Protein AF-A0A6G2QUS2-F1 (afdb_monomer_lite)

pLDDT: mean 92.23, std 5.83, range [64.75, 98.06]

Structure (mmCIF, N/CA/C/O backbone):
data_AF-A0A6G2QUS2-F1
#
_entry.id   AF-A0A6G2QUS2-F1
#
loop_
_atom_site.group_PDB
_atom_site.id
_atom_site.type_symbol
_atom_site.label_atom_id
_atom_site.label_alt_id
_atom_site.label_comp_id
_atom_site.label_asym_id
_atom_site.label_entity_id
_atom_site.label_seq_id
_atom_site.pdbx_PDB_ins_code
_atom_site.Cartn_x
_atom_site.Cartn_y
_atom_site.Cartn_z
_atom_site.occupancy
_atom_site.B_iso_or_equiv
_atom_site.auth_seq_id
_atom_site.auth_comp_id
_atom_site.auth_asym_id
_atom_site.auth_atom_id
_atom_site.pdbx_PDB_model_num
ATOM 1 N N . ASP A 1 1 ? 7.248 -0.101 -4.315 1.00 74.69 1 ASP A N 1
ATOM 2 C CA . ASP A 1 1 ? 8.028 -0.559 -5.477 1.00 74.69 1 ASP A CA 1
ATOM 3 C C . ASP A 1 1 ? 7.767 0.321 -6.694 1.00 74.69 1 ASP A C 1
ATOM 5 O O . ASP A 1 1 ? 8.703 0.883 -7.245 1.00 74.69 1 ASP A O 1
ATOM 9 N N . ASP A 1 2 ? 6.502 0.563 -7.060 1.00 88.44 2 ASP A N 1
ATOM 10 C CA . ASP A 1 2 ? 6.171 1.611 -8.040 1.00 88.44 2 ASP A CA 1
ATOM 11 C C . ASP A 1 2 ? 6.287 3.039 -7.474 1.00 88.44 2 ASP A C 1
ATOM 13 O O . ASP A 1 2 ? 5.294 3.684 -7.152 1.00 88.44 2 ASP A O 1
ATOM 17 N N . ILE A 1 3 ? 7.520 3.509 -7.308 1.00 90.69 3 ILE A N 1
ATOM 18 C CA . ILE A 1 3 ? 7.853 4.883 -6.910 1.00 90.69 3 ILE A CA 1
ATOM 19 C C . ILE A 1 3 ? 8.213 5.726 -8.137 1.00 90.69 3 ILE A C 1
ATOM 21 O O . ILE A 1 3 ? 8.532 5.183 -9.194 1.00 90.69 3 ILE A O 1
ATOM 25 N N . GLU A 1 4 ? 8.245 7.052 -7.994 1.00 87.69 4 GLU A N 1
ATOM 26 C CA . GLU A 1 4 ? 8.618 7.967 -9.086 1.00 87.69 4 GLU A CA 1
ATOM 27 C C . GLU A 1 4 ? 9.971 7.598 -9.722 1.00 87.69 4 GLU A C 1
ATOM 29 O O . GLU A 1 4 ? 10.119 7.563 -10.945 1.00 87.69 4 GLU A O 1
ATOM 34 N N . PHE A 1 5 ? 10.934 7.188 -8.893 1.00 86.69 5 PHE A N 1
ATOM 35 C CA . PHE A 1 5 ? 12.252 6.760 -9.350 1.00 86.69 5 PHE A CA 1
ATOM 36 C C . PHE A 1 5 ? 12.219 5.530 -10.276 1.00 86.69 5 PHE A C 1
ATOM 38 O O . PHE A 1 5 ? 13.044 5.425 -11.181 1.00 86.69 5 PHE A O 1
ATOM 45 N N . ALA A 1 6 ? 11.247 4.622 -10.119 1.00 88.94 6 ALA A N 1
ATOM 46 C CA . ALA A 1 6 ? 11.118 3.449 -10.988 1.00 88.94 6 ALA A CA 1
ATOM 47 C C . ALA A 1 6 ? 10.828 3.849 -12.445 1.00 88.94 6 ALA A C 1
ATOM 49 O O . ALA A 1 6 ? 11.279 3.181 -13.376 1.00 88.94 6 ALA A O 1
ATOM 50 N N . ALA A 1 7 ? 10.118 4.962 -12.656 1.00 88.00 7 ALA A N 1
ATOM 51 C CA . ALA A 1 7 ? 9.875 5.513 -13.984 1.00 88.00 7 ALA A CA 1
ATOM 52 C C . ALA A 1 7 ? 11.078 6.302 -14.534 1.00 88.00 7 ALA A C 1
ATOM 54 O O . ALA A 1 7 ? 11.283 6.313 -15.746 1.00 88.00 7 ALA A O 1
ATOM 55 N N . ALA A 1 8 ? 11.867 6.931 -13.657 1.00 90.88 8 ALA A N 1
ATOM 56 C CA . ALA A 1 8 ? 12.981 7.809 -14.022 1.00 90.88 8 ALA A CA 1
ATOM 57 C C . ALA A 1 8 ? 14.344 7.099 -14.172 1.00 90.88 8 ALA A C 1
ATOM 59 O O . ALA A 1 8 ? 15.311 7.716 -14.618 1.00 90.88 8 ALA A O 1
ATOM 60 N N . ALA A 1 9 ? 14.447 5.820 -13.805 1.00 89.62 9 ALA A N 1
ATOM 61 C CA . ALA A 1 9 ? 15.676 5.042 -13.944 1.00 89.62 9 ALA A CA 1
ATOM 62 C C . ALA A 1 9 ? 16.180 4.984 -15.404 1.00 89.62 9 ALA A C 1
ATOM 64 O O . ALA A 1 9 ? 15.389 4.987 -16.350 1.00 89.62 9 ALA A O 1
ATOM 65 N N . ALA A 1 10 ? 17.504 4.859 -15.591 1.00 92.62 10 ALA A N 1
ATOM 66 C CA . ALA A 1 10 ? 18.147 4.788 -16.915 1.00 92.62 10 ALA A CA 1
ATOM 67 C C . ALA A 1 10 ? 17.482 3.747 -17.841 1.00 92.62 10 ALA A C 1
ATOM 69 O O . ALA A 1 10 ? 17.218 3.994 -19.023 1.00 92.62 10 ALA A O 1
ATOM 70 N N . VAL A 1 11 ? 17.113 2.603 -17.262 1.00 93.50 11 VAL A N 1
ATOM 71 C CA . VAL A 1 11 ? 16.106 1.700 -17.815 1.00 93.50 11 VAL A CA 1
ATOM 72 C C . VAL A 1 11 ? 14.888 1.756 -16.889 1.00 93.50 11 VAL A C 1
ATOM 74 O O . VAL A 1 11 ? 14.988 1.270 -15.764 1.00 93.50 11 VAL A O 1
ATOM 77 N N . PRO A 1 12 ? 13.746 2.320 -17.330 1.00 94.81 12 PRO A N 1
ATOM 78 C CA . PRO A 1 12 ? 12.528 2.358 -16.535 1.00 94.81 12 PRO A CA 1
ATOM 79 C C . PRO A 1 12 ? 12.117 0.954 -16.094 1.00 94.81 12 PRO A C 1
ATOM 81 O O . PRO A 1 12 ? 11.982 0.046 -16.925 1.00 94.81 12 PRO A O 1
ATOM 84 N N . LEU A 1 13 ? 11.933 0.792 -14.787 1.00 96.81 13 LEU A N 1
ATOM 85 C CA . LEU A 1 13 ? 11.757 -0.497 -14.132 1.00 96.81 13 LEU A CA 1
ATOM 86 C C . LEU A 1 13 ? 10.288 -0.911 -14.123 1.00 96.81 13 LEU A C 1
ATOM 88 O O . LEU A 1 13 ? 9.414 -0.155 -13.695 1.00 96.81 13 LEU A O 1
ATOM 92 N N . THR A 1 14 ? 10.012 -2.128 -14.579 1.00 97.00 14 THR A N 1
ATOM 93 C CA . THR A 1 14 ? 8.744 -2.805 -14.306 1.00 97.00 14 THR A CA 1
ATOM 94 C C . THR A 1 14 ? 8.624 -3.017 -12.804 1.00 97.00 14 THR A C 1
ATOM 96 O O . THR A 1 14 ? 9.555 -3.517 -12.177 1.00 97.00 14 THR A O 1
ATOM 99 N N . SER A 1 15 ? 7.493 -2.630 -12.228 1.00 97.12 15 SER A N 1
ATOM 100 C CA . SER A 1 15 ? 7.283 -2.651 -10.780 1.00 97.12 15 SER A CA 1
ATOM 101 C C . SER A 1 15 ? 5.850 -3.045 -10.436 1.00 97.12 15 SER A C 1
ATOM 103 O O . SER A 1 15 ? 4.956 -3.044 -11.285 1.00 97.12 15 SER A O 1
ATOM 105 N N . VAL A 1 16 ? 5.624 -3.390 -9.170 1.00 96.81 16 VAL A N 1
ATOM 106 C CA . VAL A 1 16 ? 4.288 -3.661 -8.636 1.00 96.81 16 VAL A CA 1
ATOM 107 C C . VAL A 1 16 ? 3.782 -2.421 -7.898 1.00 96.81 16 VAL A C 1
ATOM 109 O O . VAL A 1 16 ? 4.391 -1.956 -6.927 1.00 96.81 16 VAL A O 1
ATOM 112 N N . ARG A 1 17 ? 2.655 -1.874 -8.356 1.00 96.00 17 ARG A N 1
ATOM 113 C CA . ARG A 1 17 ? 1.952 -0.769 -7.707 1.00 96.00 17 ARG A CA 1
ATOM 114 C C . ARG A 1 17 ? 0.993 -1.312 -6.662 1.00 96.00 17 ARG A C 1
ATOM 116 O O . ARG A 1 17 ? 0.163 -2.175 -6.939 1.00 96.00 17 ARG A O 1
ATOM 123 N N . GLN A 1 18 ? 1.105 -0.773 -5.457 1.00 95.62 18 GLN A N 1
ATOM 124 C CA . GLN A 1 18 ? 0.183 -1.049 -4.363 1.00 95.62 18 GLN A CA 1
ATOM 125 C C . GLN A 1 18 ? -0.856 0.078 -4.276 1.00 95.62 18 GLN A C 1
ATOM 127 O O . GLN A 1 18 ? -0.489 1.243 -4.453 1.00 95.62 18 GLN A O 1
ATOM 132 N N . PRO A 1 19 ? -2.128 -0.223 -3.963 1.00 96.44 19 PRO A N 1
ATOM 133 C CA . PRO A 1 19 ? -3.161 0.787 -3.737 1.00 96.44 19 PRO A CA 1
ATOM 134 C C . PRO A 1 19 ? -2.979 1.449 -2.358 1.00 96.44 19 PRO A C 1
ATOM 136 O O . PRO A 1 19 ? -3.774 1.248 -1.444 1.00 96.44 19 PRO A O 1
ATOM 139 N N . ALA A 1 20 ? -1.892 2.209 -2.189 1.00 94.88 20 ALA A N 1
ATOM 140 C CA . ALA A 1 20 ? -1.413 2.689 -0.889 1.00 94.88 20 ALA A CA 1
ATOM 141 C C . ALA A 1 20 ? -2.434 3.559 -0.137 1.00 94.88 20 ALA A C 1
ATOM 143 O O . ALA A 1 20 ? -2.607 3.392 1.067 1.00 94.88 20 ALA A O 1
ATOM 144 N N . VAL A 1 21 ? -3.147 4.443 -0.845 1.00 96.25 21 VAL A N 1
ATOM 145 C CA . VAL A 1 21 ? -4.181 5.303 -0.241 1.00 96.25 21 VAL A CA 1
ATOM 146 C C . VAL A 1 21 ? -5.327 4.461 0.316 1.00 96.25 21 VAL A C 1
ATOM 148 O O . VAL A 1 21 ? -5.693 4.615 1.477 1.00 96.25 21 VAL A O 1
ATOM 151 N N . THR A 1 22 ? -5.851 3.525 -0.479 1.00 96.94 22 THR A N 1
ATOM 152 C CA . THR A 1 22 ? -6.905 2.599 -0.042 1.00 96.94 22 THR A CA 1
ATOM 153 C C . THR A 1 22 ? -6.435 1.728 1.118 1.00 96.94 22 THR A C 1
ATOM 155 O O . THR A 1 22 ? -7.167 1.554 2.083 1.00 96.94 22 THR A O 1
ATOM 158 N N . MET A 1 23 ? -5.201 1.220 1.057 1.00 97.19 23 MET A N 1
ATOM 159 C CA . MET A 1 23 ? -4.614 0.417 2.130 1.00 97.19 23 MET A CA 1
ATOM 160 C C . MET A 1 23 ? -4.546 1.193 3.447 1.00 97.19 23 MET A C 1
ATOM 162 O O . MET A 1 23 ? -4.950 0.666 4.477 1.00 97.19 23 MET A O 1
ATOM 166 N N . GLY A 1 24 ? -4.076 2.442 3.409 1.00 97.25 24 GLY A N 1
ATOM 167 C CA . GLY A 1 24 ? -4.003 3.302 4.587 1.00 97.25 24 GLY A CA 1
ATOM 168 C C . GLY A 1 24 ? -5.379 3.654 5.150 1.00 97.25 24 GLY A C 1
ATOM 169 O O . GLY A 1 24 ? -5.574 3.565 6.358 1.00 97.25 24 GLY A O 1
ATOM 170 N N . ALA A 1 25 ? -6.339 3.992 4.284 1.00 98.06 25 ALA A N 1
ATOM 171 C CA . ALA A 1 25 ? -7.709 4.291 4.697 1.00 98.06 25 ALA A CA 1
ATOM 172 C C . ALA A 1 25 ? -8.360 3.091 5.405 1.00 98.06 25 ALA A C 1
ATOM 174 O O . ALA A 1 25 ? -8.817 3.225 6.535 1.00 98.06 25 ALA A O 1
ATOM 175 N N . MET A 1 26 ? -8.303 1.901 4.798 1.00 96.81 26 MET A N 1
ATOM 176 C CA . MET A 1 26 ? -8.868 0.690 5.403 1.00 96.81 26 MET A CA 1
ATOM 177 C C . MET A 1 26 ? -8.141 0.284 6.689 1.00 96.81 26 MET A C 1
ATOM 179 O O . MET A 1 26 ? -8.772 -0.192 7.624 1.00 96.81 26 MET A O 1
ATOM 183 N N . ALA A 1 27 ? -6.819 0.469 6.762 1.00 96.56 27 ALA A N 1
ATOM 184 C CA . ALA A 1 27 ? -6.068 0.202 7.986 1.00 96.56 27 ALA A CA 1
ATOM 185 C C . ALA A 1 27 ? -6.484 1.143 9.128 1.00 96.56 27 ALA A C 1
ATOM 187 O O . ALA A 1 27 ? -6.621 0.698 10.265 1.00 96.56 27 ALA A O 1
ATOM 188 N N . ALA A 1 28 ? -6.715 2.425 8.829 1.00 96.81 28 ALA A N 1
ATOM 189 C CA . ALA A 1 28 ? -7.204 3.389 9.808 1.00 96.81 28 ALA A CA 1
ATOM 190 C C . ALA A 1 28 ? -8.631 3.059 10.270 1.00 96.81 28 ALA A C 1
ATOM 192 O O . ALA A 1 28 ? -8.896 3.096 11.466 1.00 96.81 28 ALA A O 1
ATOM 193 N N . GLU A 1 29 ? -9.526 2.688 9.350 1.00 95.44 29 GLU A N 1
ATOM 194 C CA . GLU A 1 29 ? -10.883 2.230 9.681 1.00 95.44 29 GLU A CA 1
ATOM 195 C C . GLU A 1 29 ? -10.856 1.012 10.613 1.00 95.44 29 GLU A C 1
ATOM 197 O O . GLU A 1 29 ? -11.497 1.032 11.659 1.00 95.44 29 GLU A O 1
ATOM 202 N N . LEU A 1 30 ? -10.056 -0.010 10.286 1.00 94.75 30 LEU A N 1
ATOM 203 C CA . LEU A 1 30 ? -9.899 -1.203 11.126 1.00 94.75 30 LEU A CA 1
ATOM 204 C C . LEU A 1 30 ? -9.390 -0.864 12.533 1.00 94.75 30 LEU A C 1
ATOM 206 O O . LEU A 1 30 ? -9.895 -1.407 13.512 1.00 94.75 30 LEU A O 1
ATOM 210 N N . LEU A 1 31 ? -8.421 0.049 12.639 1.00 94.25 31 LEU A N 1
ATOM 211 C CA . LEU A 1 31 ? -7.885 0.486 13.928 1.00 94.25 31 LEU A CA 1
ATOM 212 C C . LEU A 1 31 ? -8.932 1.242 14.761 1.00 94.25 31 LEU A C 1
ATOM 214 O O . LEU A 1 31 ? -9.040 1.017 15.963 1.00 94.25 31 LEU A O 1
ATOM 218 N N . LEU A 1 32 ? -9.702 2.137 14.138 1.00 94.19 32 LEU A N 1
ATOM 219 C CA . LEU A 1 32 ? -10.761 2.881 14.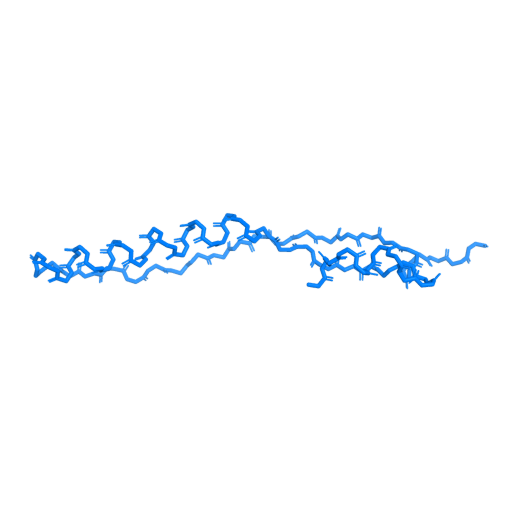825 1.00 94.19 32 LEU A CA 1
ATOM 220 C C . LEU A 1 32 ? -11.870 1.945 15.318 1.00 94.19 32 LEU A C 1
ATOM 222 O O . LEU A 1 32 ? -12.304 2.071 16.461 1.00 94.19 32 LEU A O 1
ATOM 226 N N . GLU A 1 33 ? -12.274 0.971 14.498 1.00 92.56 33 GLU A N 1
ATOM 227 C CA . GLU A 1 33 ? -13.233 -0.062 14.900 1.00 92.56 33 GLU A CA 1
ATOM 228 C C . GLU A 1 33 ? -12.737 -0.870 16.111 1.00 92.56 33 GLU A C 1
ATOM 230 O O . GLU A 1 33 ? -13.527 -1.213 16.993 1.00 92.56 33 GLU A O 1
ATOM 235 N N . GLU A 1 34 ? -11.446 -1.198 16.176 1.00 92.56 34 GLU A N 1
ATOM 236 C CA . GLU A 1 34 ? -10.859 -1.917 17.313 1.00 92.56 34 GLU A CA 1
ATOM 237 C 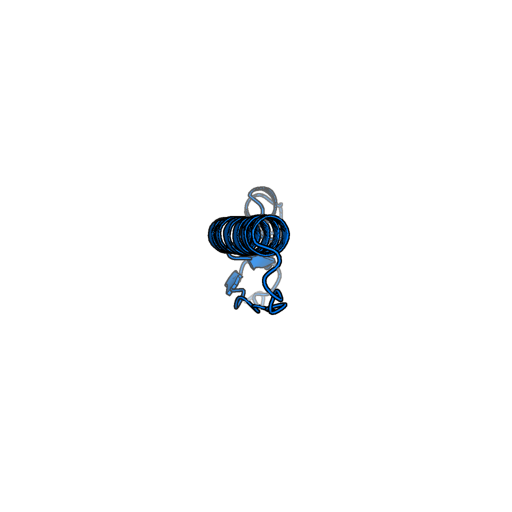C . GLU A 1 34 ? -10.911 -1.077 18.599 1.00 92.56 34 GLU A C 1
ATOM 239 O O . GLU A 1 34 ? -11.426 -1.546 19.617 1.00 92.56 34 GLU A O 1
ATOM 244 N N . ILE A 1 35 ? -10.498 0.193 18.523 1.00 93.56 35 ILE A N 1
ATOM 245 C CA . ILE A 1 35 ? -10.527 1.143 19.649 1.00 93.56 35 ILE A CA 1
ATOM 246 C C . ILE A 1 35 ? -11.960 1.347 20.176 1.00 93.56 35 ILE A C 1
ATOM 248 O O . ILE A 1 35 ? -12.195 1.353 21.388 1.00 93.56 35 ILE A O 1
ATOM 252 N N . GLU A 1 36 ? -12.945 1.503 19.288 1.00 92.19 36 GLU A N 1
ATOM 253 C CA . GLU A 1 36 ? -14.347 1.693 19.681 1.00 92.19 36 GLU A CA 1
ATOM 254 C C . GLU A 1 36 ? -14.935 0.448 20.363 1.00 92.19 36 GLU A C 1
ATOM 256 O O . GLU A 1 36 ? -15.643 0.558 21.373 1.00 92.19 36 GLU A O 1
ATOM 261 N N . ASN A 1 37 ? -14.629 -0.747 19.856 1.00 90.06 37 ASN A N 1
ATOM 26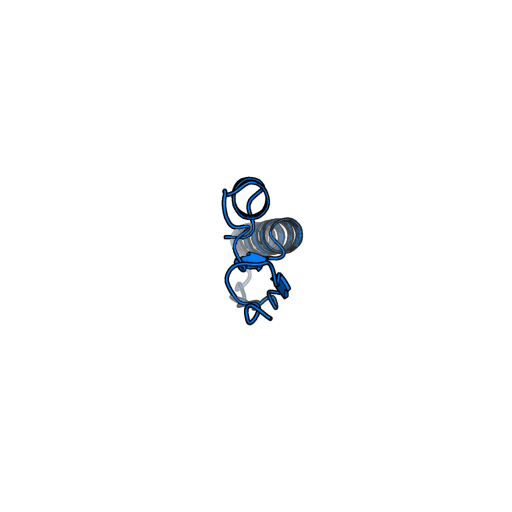2 C CA . ASN A 1 37 ? -15.099 -1.994 20.460 1.00 90.06 37 ASN A CA 1
ATOM 263 C C . ASN A 1 37 ? -14.484 -2.220 21.846 1.00 90.06 37 ASN A C 1
ATOM 265 O O . ASN A 1 37 ? -15.214 -2.564 22.780 1.00 90.06 37 ASN A O 1
ATOM 269 N N . GLU A 1 38 ? -13.189 -1.935 22.007 1.00 88.00 38 GLU A N 1
ATOM 270 C CA . GLU A 1 38 ? -12.517 -1.974 23.308 1.00 88.00 38 GLU A CA 1
ATOM 271 C C . GLU A 1 38 ? -13.185 -1.011 24.304 1.00 88.00 38 GLU A C 1
ATOM 273 O O . GLU A 1 38 ? -13.534 -1.406 25.419 1.00 88.00 38 GLU A O 1
ATOM 278 N N . SER A 1 39 ? -13.480 0.223 23.876 1.00 88.69 39 SER A N 1
ATOM 279 C CA . SER A 1 39 ? -14.121 1.240 24.725 1.00 88.69 39 SER A CA 1
ATOM 280 C C . SER A 1 39 ? -15.535 0.866 25.193 1.00 88.69 39 SER A C 1
ATOM 282 O O . SER A 1 39 ? -15.998 1.339 26.231 1.00 88.69 39 SER A O 1
ATOM 284 N N . THR A 1 40 ? -16.223 -0.001 24.444 1.00 89.50 40 THR A N 1
ATOM 285 C CA . THR A 1 40 ? -17.600 -0.434 24.728 1.00 89.50 40 THR A CA 1
ATOM 286 C C . THR A 1 40 ? -17.683 -1.841 25.32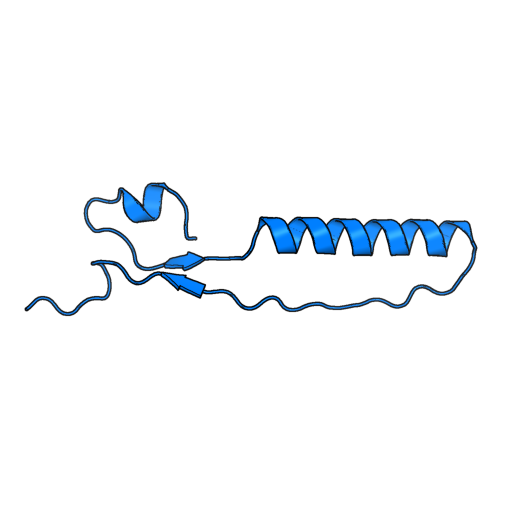3 1.00 89.50 40 THR A C 1
ATOM 288 O O . THR A 1 40 ? -18.788 -2.368 25.469 1.00 89.50 40 THR A O 1
ATOM 291 N N . ALA A 1 41 ? -16.540 -2.443 25.684 1.00 86.44 41 ALA A N 1
ATOM 292 C CA . ALA A 1 41 ? -16.420 -3.826 26.157 1.00 86.44 41 ALA A CA 1
ATOM 293 C C . ALA A 1 41 ? -17.098 -4.853 25.223 1.00 86.44 41 ALA A C 1
ATOM 295 O O . ALA A 1 41 ? -17.580 -5.899 25.668 1.00 86.44 41 ALA A O 1
ATOM 296 N N . LYS A 1 42 ? -17.153 -4.549 23.920 1.00 87.25 42 LYS A N 1
ATOM 297 C CA . LYS A 1 42 ? -17.671 -5.453 22.892 1.00 87.25 42 LYS A CA 1
ATOM 298 C C . LYS A 1 42 ? -16.531 -6.313 22.343 1.00 87.25 42 LYS A C 1
ATOM 300 O O . LYS A 1 42 ? -15.422 -5.812 22.175 1.00 87.25 42 LYS A O 1
ATOM 305 N N . PRO A 1 43 ? -16.782 -7.594 22.025 1.00 83.69 43 PRO A N 1
ATOM 306 C CA . PRO A 1 43 ? -15.789 -8.409 21.344 1.00 83.69 43 PRO A CA 1
ATOM 307 C C . PRO A 1 43 ? -15.486 -7.824 19.959 1.00 83.69 43 PRO A C 1
ATOM 309 O O . PRO A 1 43 ? -16.402 -7.573 19.176 1.00 83.69 43 PRO A O 1
ATOM 312 N N . HIS A 1 44 ? -14.201 -7.615 19.673 1.00 85.62 44 HIS A N 1
ATOM 313 C CA . HIS A 1 44 ? -13.713 -7.194 18.363 1.00 85.62 44 HIS A CA 1
ATOM 314 C C . HIS A 1 44 ? -13.530 -8.410 17.439 1.00 85.62 44 HIS A C 1
ATOM 316 O O . HIS A 1 44 ? -13.022 -9.448 17.867 1.00 85.62 44 HIS A O 1
ATOM 322 N N . ASP A 1 45 ? -13.928 -8.278 16.171 1.00 87.44 45 ASP A N 1
ATOM 323 C CA . ASP A 1 45 ? -13.664 -9.271 15.125 1.00 87.44 45 ASP A CA 1
ATOM 324 C C . ASP A 1 45 ? -12.464 -8.833 14.279 1.00 87.44 45 ASP A C 1
ATOM 326 O O . ASP A 1 45 ? -12.543 -7.862 13.523 1.00 87.44 45 ASP A O 1
ATOM 330 N N . HIS A 1 46 ? -11.346 -9.553 14.397 1.00 86.81 46 HIS A N 1
ATOM 331 C CA . HIS A 1 46 ? -10.135 -9.234 13.647 1.00 86.81 46 HIS A CA 1
ATOM 332 C C . HIS A 1 46 ? -10.299 -9.591 12.172 1.00 86.81 46 HIS A C 1
ATOM 334 O O . HIS A 1 46 ? -10.256 -10.757 11.765 1.00 86.81 46 HIS A O 1
ATOM 340 N N . ARG A 1 47 ? -10.402 -8.558 11.336 1.00 90.50 47 ARG A N 1
ATOM 341 C CA . ARG A 1 47 ? -10.531 -8.718 9.888 1.00 90.50 47 ARG A CA 1
ATOM 342 C C . ARG A 1 47 ? -9.180 -8.621 9.195 1.00 90.50 47 ARG A C 1
ATOM 344 O O . ARG A 1 47 ? -8.368 -7.742 9.466 1.00 90.50 47 ARG A O 1
ATOM 351 N N . ARG A 1 48 ? -8.967 -9.504 8.217 1.00 93.06 48 ARG A N 1
ATOM 352 C CA . ARG A 1 48 ? -7.809 -9.462 7.317 1.00 93.06 48 ARG A CA 1
ATOM 353 C C . ARG A 1 48 ? -8.267 -9.173 5.897 1.00 93.06 48 ARG A C 1
ATOM 355 O O . ARG A 1 48 ? -8.904 -10.011 5.264 1.00 93.06 48 ARG A O 1
ATOM 362 N N . VAL A 1 49 ? -7.893 -8.004 5.389 1.00 94.19 49 VAL A N 1
ATOM 363 C CA . VAL A 1 49 ? -8.213 -7.566 4.027 1.00 94.19 49 VAL A CA 1
ATOM 364 C C . VAL A 1 49 ? -6.983 -7.713 3.136 1.00 94.19 49 VAL A C 1
ATOM 366 O O . VAL A 1 49 ? -5.884 -7.310 3.509 1.00 94.19 49 VAL A O 1
ATOM 369 N N . VAL A 1 50 ? -7.163 -8.285 1.944 1.00 96.31 50 VAL A N 1
ATOM 370 C CA . VAL A 1 50 ? -6.112 -8.387 0.923 1.00 96.31 50 VAL A CA 1
ATOM 371 C C . VAL A 1 50 ? -6.501 -7.521 -0.265 1.00 96.31 50 VAL A C 1
ATOM 373 O O . VAL A 1 50 ? -7.514 -7.768 -0.916 1.00 96.31 50 VAL A O 1
ATOM 376 N N . LEU A 1 51 ? -5.679 -6.515 -0.557 1.00 96.50 51 LEU A N 1
ATOM 377 C CA . LEU A 1 51 ? -5.859 -5.647 -1.715 1.00 96.50 51 LEU A CA 1
ATOM 378 C C . LEU A 1 51 ? -5.048 -6.167 -2.897 1.00 96.50 51 LEU A C 1
ATOM 380 O O . LEU A 1 51 ? -3.895 -6.578 -2.750 1.00 96.50 51 LEU A O 1
ATOM 384 N N . ARG A 1 52 ? -5.654 -6.137 -4.085 1.00 97.44 52 ARG A N 1
ATOM 385 C CA . ARG A 1 52 ? -4.993 -6.572 -5.312 1.00 97.44 52 ARG A CA 1
ATOM 386 C C . ARG A 1 52 ? -4.018 -5.488 -5.786 1.00 97.44 52 ARG A C 1
ATOM 388 O O . ARG A 1 52 ? -4.451 -4.356 -5.989 1.00 97.44 52 ARG A O 1
ATOM 395 N N . PRO A 1 53 ? -2.729 -5.810 -5.980 1.00 96.88 53 PRO A N 1
ATOM 396 C CA . PRO A 1 53 ? -1.797 -4.883 -6.597 1.00 96.88 53 PRO A CA 1
ATOM 397 C C . PRO A 1 53 ? -1.902 -4.918 -8.129 1.00 96.88 53 PRO A C 1
ATOM 399 O O . PRO A 1 53 ? -2.517 -5.816 -8.712 1.00 96.88 53 PRO A O 1
ATOM 402 N N . GLU A 1 54 ? -1.231 -3.972 -8.778 1.00 96.88 54 GLU A N 1
ATOM 403 C CA . GLU A 1 54 ? -1.155 -3.858 -10.235 1.00 96.88 54 GLU A CA 1
ATOM 404 C C . GLU A 1 54 ? 0.289 -4.010 -10.719 1.00 96.88 54 GLU A C 1
ATOM 406 O O . GLU A 1 54 ? 1.214 -3.453 -10.129 1.00 96.88 54 GLU A O 1
ATOM 411 N N . LEU A 1 55 ? 0.498 -4.746 -11.813 1.00 97.38 55 LEU A N 1
ATOM 412 C CA . LEU A 1 55 ? 1.800 -4.811 -12.475 1.00 97.38 55 LEU A CA 1
ATOM 413 C C . LEU A 1 55 ? 1.933 -3.641 -13.453 1.00 97.38 55 LEU A 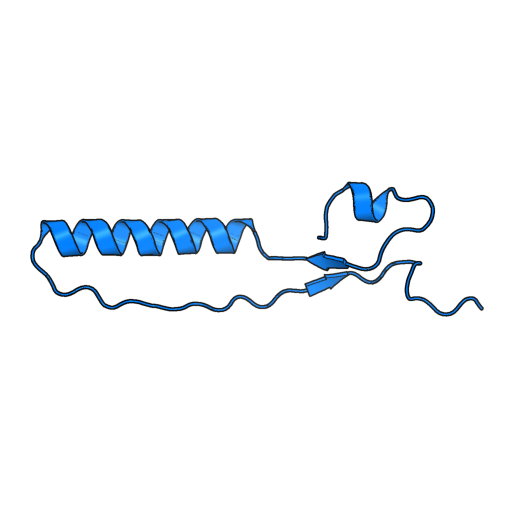C 1
ATOM 415 O O . LEU A 1 55 ? 1.171 -3.539 -14.413 1.00 97.38 55 LEU A O 1
ATOM 419 N N . VAL A 1 56 ? 2.934 -2.793 -13.243 1.00 96.81 56 VAL A N 1
ATOM 420 C CA . VAL A 1 56 ? 3.253 -1.668 -14.123 1.00 96.81 56 VAL A CA 1
ATOM 421 C C . VAL A 1 56 ? 4.433 -2.062 -14.995 1.00 96.81 56 VAL A C 1
ATOM 423 O O . VAL A 1 56 ? 5.584 -2.018 -14.566 1.00 96.81 56 VAL A O 1
ATOM 426 N N . VAL A 1 57 ? 4.141 -2.475 -16.226 1.00 96.25 57 VAL A N 1
ATOM 427 C CA . VAL A 1 57 ? 5.160 -2.915 -17.185 1.00 96.25 57 VAL A CA 1
ATOM 428 C C . VAL A 1 57 ? 5.893 -1.712 -17.778 1.00 96.25 57 VAL A C 1
ATOM 430 O O . VAL A 1 57 ? 5.276 -0.768 -18.270 1.00 96.25 57 VAL A O 1
ATOM 433 N N . ARG A 1 58 ? 7.227 -1.763 -17.756 1.00 95.25 58 ARG A N 1
ATOM 434 C CA . ARG A 1 58 ? 8.141 -0.790 -18.364 1.00 95.25 58 ARG A CA 1
ATOM 435 C C . ARG A 1 58 ? 9.265 -1.506 -19.125 1.00 95.25 58 ARG A C 1
ATOM 437 O O . ARG A 1 58 ? 9.222 -2.715 -19.340 1.00 95.25 58 ARG A O 1
ATOM 444 N N . ARG A 1 59 ? 10.280 -0.752 -19.566 1.00 95.44 59 ARG A N 1
ATOM 445 C CA . ARG A 1 59 ? 11.335 -1.252 -20.467 1.00 95.44 59 ARG A CA 1
ATOM 446 C C . ARG A 1 59 ? 12.151 -2.406 -19.891 1.00 95.44 59 ARG A C 1
ATOM 448 O O . ARG A 1 59 ? 12.605 -3.230 -20.672 1.00 95.44 59 ARG A O 1
ATOM 455 N N . SER A 1 60 ? 12.323 -2.499 -18.573 1.00 95.75 60 SER A N 1
ATOM 456 C CA . SER A 1 60 ? 13.180 -3.529 -17.966 1.00 95.75 60 SER A CA 1
ATOM 457 C C . SER A 1 60 ? 12.689 -4.973 -18.146 1.00 95.75 60 SER A C 1
ATOM 459 O O . SER A 1 60 ? 13.435 -5.894 -17.831 1.00 95.75 60 SER A O 1
ATOM 461 N N . SER A 1 61 ? 11.455 -5.192 -18.615 1.00 95.75 61 SER A N 1
ATOM 462 C CA . SER A 1 61 ? 10.895 -6.531 -18.862 1.00 95.75 61 SER A CA 1
ATOM 463 C C . SER A 1 61 ? 10.298 -6.704 -20.261 1.00 95.75 61 SER A C 1
ATOM 465 O O . SER A 1 61 ? 9.639 -7.709 -20.523 1.00 95.75 61 SER A O 1
ATOM 467 N N . LEU A 1 62 ? 10.469 -5.723 -21.150 1.00 93.12 62 LEU A N 1
ATOM 468 C CA . LEU A 1 62 ? 10.079 -5.865 -22.549 1.00 93.12 62 LEU A CA 1
ATOM 469 C C . LEU A 1 62 ? 11.209 -6.561 -23.309 1.00 93.12 62 LEU A C 1
ATOM 471 O O . LEU A 1 62 ? 12.385 -6.291 -23.074 1.00 93.12 62 LEU A O 1
ATOM 475 N N . SER A 1 63 ? 10.852 -7.447 -24.238 1.00 87.94 63 SER A N 1
ATOM 476 C CA . SER A 1 63 ? 11.834 -8.018 -25.158 1.00 87.94 63 SER A CA 1
ATOM 477 C C . SER A 1 63 ? 12.414 -6.897 -26.025 1.00 87.94 63 SER A C 1
ATOM 479 O O . SER A 1 63 ? 11.658 -6.120 -26.615 1.00 87.94 63 SER A O 1
ATOM 481 N N . ALA A 1 64 ? 13.744 -6.802 -26.078 1.00 78.88 64 ALA A N 1
ATOM 482 C CA . ALA A 1 64 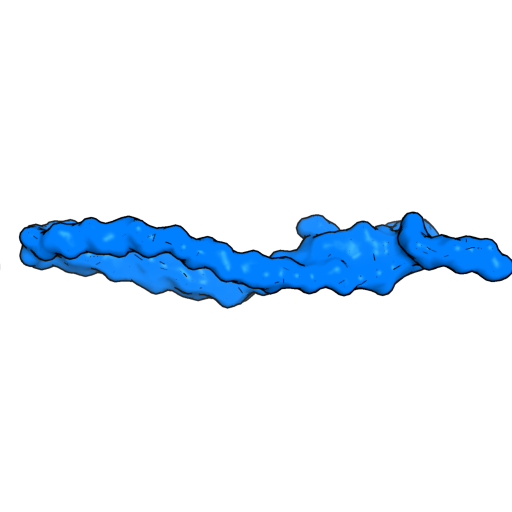? 14.423 -5.950 -27.041 1.00 78.88 64 ALA A CA 1
ATOM 483 C C . ALA A 1 64 ? 14.136 -6.517 -28.437 1.00 78.88 64 ALA A C 1
ATOM 485 O O . ALA A 1 64 ? 14.566 -7.627 -28.752 1.00 78.88 64 ALA A O 1
ATOM 486 N N . ARG A 1 65 ? 13.334 -5.793 -29.218 1.00 64.75 65 ARG A N 1
ATOM 487 C CA . ARG A 1 65 ? 13.197 -6.049 -30.652 1.00 64.75 65 ARG A CA 1
ATOM 488 C C . ARG A 1 65 ? 14.404 -5.508 -31.395 1.00 64.75 65 ARG A C 1
ATOM 490 O O . ARG A 1 65 ? 14.885 -4.427 -30.988 1.00 64.75 65 ARG A O 1
#

Secondary structure (DSSP, 8-state):
---HHHHHSSSPPPEEEP-HHHHHHHHHHHHHHHHHHHHTTPPP------PPPEEE--GGGS---

Foldseek 3Di:
DPDPVCCVPPFRHWDKADPVVVVVVVVVVLVVQVVVCVVVVHDDDDDDDDDDIDTDDGRVPDDDD

Sequence (65 aa):
DDIEFAAAAAVPLTSVRQPAVTMGAMAAELLLEEIENESTAKPHDHRRVVLRPELVVRRSSLSAR

Radius of gyration: 18.78 Å; chains: 1; bounding box: 36×17×57 Å